Protein AF-A0A424JJY2-F1 (afdb_monomer_lite)

pLDDT: mean 76.97, std 12.21, range [51.88, 91.81]

Foldseek 3Di:
DFWFADPNWIKDWADPDLQDATWIFTADDDDDQQHNDHRDTGDPVCVVVRLVRSVVVVHDPSVRDRDDDPDPPPPPPPPPPDDDDDDDD

Radius of gyration: 24.85 Å; chains: 1; bounding box: 58×22×76 Å

Structure (mmCIF, N/CA/C/O backbone):
data_AF-A0A424JJY2-F1
#
_entry.id   AF-A0A424JJY2-F1
#
loop_
_atom_site.group_PDB
_atom_site.id
_atom_site.type_symbol
_atom_site.label_atom_id
_atom_site.label_alt_id
_atom_site.label_comp_id
_atom_site.label_asym_id
_atom_site.label_entity_id
_atom_site.label_seq_id
_atom_site.pdbx_PDB_ins_code
_atom_site.Cartn_x
_atom_site.Cartn_y
_atom_site.Cartn_z
_atom_site.occupancy
_atom_site.B_iso_or_equiv
_atom_site.auth_seq_id
_atom_site.auth_comp_id
_atom_site.auth_asym_id
_atom_site.auth_atom_id
_atom_site.pdbx_PDB_model_num
ATOM 1 N N . MET A 1 1 ? 7.154 -3.353 3.713 1.00 75.69 1 MET A N 1
ATOM 2 C CA . MET A 1 1 ? 5.730 -3.752 3.613 1.00 75.69 1 MET A CA 1
ATOM 3 C C . MET A 1 1 ? 4.919 -2.603 4.183 1.00 75.69 1 MET A C 1
ATOM 5 O O . MET A 1 1 ? 5.228 -2.186 5.290 1.00 75.69 1 MET A O 1
ATOM 9 N N . VAL A 1 2 ? 3.991 -2.031 3.411 1.00 86.31 2 VAL A N 1
ATOM 10 C CA . VAL A 1 2 ? 3.241 -0.832 3.827 1.00 86.31 2 VAL A CA 1
ATOM 11 C C . VAL A 1 2 ? 1.863 -1.247 4.316 1.00 86.31 2 VAL A C 1
ATOM 13 O O . VAL A 1 2 ? 1.144 -1.932 3.587 1.00 86.31 2 VAL A O 1
ATOM 16 N N . GLU A 1 3 ? 1.505 -0.834 5.528 1.00 90.94 3 GLU A N 1
ATOM 17 C CA . GLU A 1 3 ? 0.184 -1.057 6.106 1.00 90.94 3 GLU A CA 1
ATOM 18 C C . GLU A 1 3 ? -0.475 0.279 6.426 1.00 90.94 3 GLU A C 1
ATOM 20 O O . GLU A 1 3 ? 0.155 1.190 6.956 1.00 90.94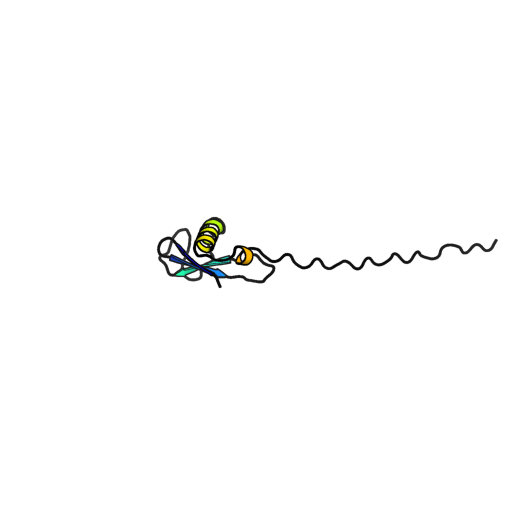 3 GLU A O 1
ATOM 25 N N . VAL A 1 4 ? -1.748 0.404 6.069 1.00 90.62 4 VAL A N 1
ATOM 26 C CA . VAL A 1 4 ? -2.513 1.642 6.197 1.00 90.62 4 VAL A CA 1
ATOM 27 C C . VAL A 1 4 ? -3.844 1.330 6.846 1.00 90.62 4 VAL A C 1
ATOM 29 O O . VAL A 1 4 ?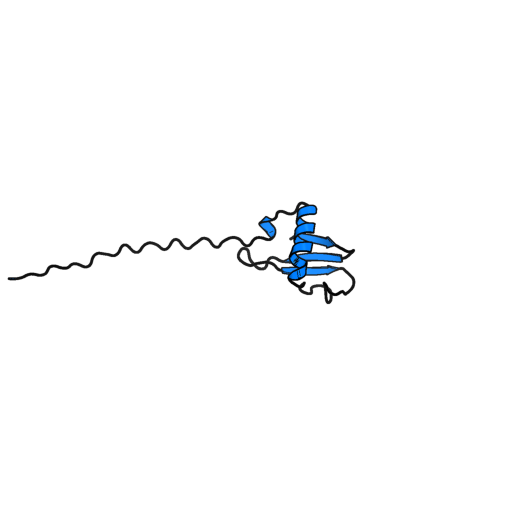 -4.551 0.419 6.410 1.00 90.62 4 VAL A O 1
ATOM 32 N N . LYS A 1 5 ? -4.209 2.113 7.862 1.00 90.00 5 LYS A N 1
ATOM 33 C CA . LYS A 1 5 ? -5.548 2.079 8.447 1.00 90.00 5 LYS A CA 1
ATOM 34 C C . LYS A 1 5 ? -6.397 3.206 7.873 1.00 90.00 5 LYS A C 1
ATOM 36 O O . LYS A 1 5 ? -6.024 4.366 7.981 1.00 90.00 5 LYS A O 1
ATOM 41 N N . HIS A 1 6 ? -7.536 2.864 7.279 1.00 87.25 6 HIS A N 1
ATOM 42 C CA . HIS A 1 6 ? -8.493 3.825 6.729 1.00 87.25 6 HIS A CA 1
ATOM 43 C C . HIS A 1 6 ? -9.924 3.308 6.934 1.00 87.25 6 HIS A C 1
ATOM 45 O O . HIS A 1 6 ? -10.184 2.124 6.719 1.00 87.25 6 HIS A O 1
ATOM 51 N N . ASP A 1 7 ? -10.837 4.168 7.395 1.00 84.25 7 ASP A N 1
ATOM 52 C CA . ASP A 1 7 ? -12.230 3.819 7.741 1.00 84.25 7 ASP A CA 1
ATOM 53 C C . ASP A 1 7 ? -12.374 2.601 8.671 1.00 84.25 7 ASP A C 1
ATOM 55 O O . ASP A 1 7 ? -13.211 1.721 8.456 1.00 84.25 7 ASP A O 1
ATOM 59 N N . ASN A 1 8 ? -11.536 2.525 9.711 1.00 84.25 8 ASN A N 1
ATOM 60 C CA . ASN A 1 8 ? -11.514 1.400 10.654 1.00 84.25 8 ASN A CA 1
ATOM 61 C C . ASN A 1 8 ? -11.235 0.035 9.981 1.00 84.25 8 ASN A C 1
ATOM 63 O O . ASN A 1 8 ? -11.721 -1.009 10.421 1.00 84.25 8 ASN A O 1
ATOM 67 N N . ARG A 1 9 ? -10.475 0.046 8.879 1.00 86.06 9 ARG A N 1
ATOM 68 C CA . ARG A 1 9 ? -9.996 -1.142 8.164 1.00 86.06 9 ARG A CA 1
ATOM 69 C C . ARG A 1 9 ? -8.497 -1.060 7.956 1.00 86.06 9 ARG A C 1
ATOM 71 O O . ARG A 1 9 ? -7.955 0.032 7.803 1.00 86.06 9 ARG A O 1
ATOM 78 N N . THR A 1 10 ? -7.853 -2.215 7.899 1.00 88.94 10 THR A N 1
ATOM 79 C CA . THR A 1 10 ? -6.415 -2.337 7.671 1.00 88.94 10 THR A CA 1
ATOM 80 C C . THR A 1 10 ? -6.166 -2.851 6.263 1.00 88.94 10 THR A C 1
ATOM 82 O O . THR A 1 10 ? -6.680 -3.897 5.860 1.00 88.94 10 THR A O 1
ATOM 85 N N . TYR A 1 11 ? -5.343 -2.120 5.526 1.00 90.19 11 TYR A N 1
ATOM 86 C CA . TYR A 1 11 ? -4.942 -2.410 4.161 1.00 90.19 11 TYR A CA 1
ATOM 87 C C . TYR A 1 11 ? -3.438 -2.626 4.103 1.00 90.19 11 TYR A C 1
ATOM 89 O O . TYR A 1 11 ? -2.683 -1.957 4.802 1.00 90.19 11 TYR A O 1
ATOM 97 N N . ARG A 1 12 ? -2.997 -3.541 3.247 1.00 90.31 12 ARG A N 1
ATOM 98 C CA . ARG A 1 12 ? -1.587 -3.853 3.043 1.00 90.31 12 ARG A CA 1
ATOM 99 C C . ARG A 1 12 ? -1.243 -3.715 1.574 1.00 90.31 12 ARG A C 1
ATOM 101 O O . ARG A 1 12 ? -1.950 -4.228 0.708 1.00 90.31 12 ARG A O 1
ATOM 108 N N . TYR A 1 13 ? -0.144 -3.034 1.302 1.00 90.75 13 TYR A N 1
ATOM 109 C CA . TYR A 1 13 ? 0.432 -2.973 -0.027 1.00 90.75 13 TYR A CA 1
ATOM 110 C C . TYR A 1 13 ? 1.379 -4.155 -0.234 1.00 90.75 13 TYR A C 1
ATOM 112 O O . TYR A 1 13 ? 2.349 -4.343 0.509 1.00 90.75 13 TYR A O 1
ATOM 120 N N . CYS A 1 14 ? 1.094 -4.938 -1.266 1.00 87.19 14 CYS A N 1
ATOM 121 C CA . CYS A 1 14 ? 1.881 -6.078 -1.701 1.00 87.19 14 CYS A CA 1
ATOM 122 C C . CYS A 1 14 ? 2.614 -5.714 -2.992 1.00 87.19 14 CYS A C 1
ATOM 124 O O . CYS A 1 14 ? 2.004 -5.511 -4.042 1.00 87.19 14 CYS A O 1
ATOM 126 N N . ARG A 1 15 ? 3.945 -5.644 -2.920 1.00 83.31 15 ARG A N 1
ATOM 127 C CA . ARG A 1 15 ? 4.799 -5.450 -4.094 1.00 83.31 15 ARG A CA 1
ATOM 128 C C . ARG A 1 15 ? 5.091 -6.821 -4.702 1.00 83.31 15 ARG A C 1
ATOM 130 O O . ARG A 1 15 ? 5.635 -7.676 -4.014 1.00 83.31 15 ARG A O 1
ATOM 137 N N . ASN A 1 16 ? 4.698 -7.032 -5.957 1.00 75.50 16 ASN A N 1
ATOM 138 C CA . ASN A 1 16 ? 4.875 -8.323 -6.633 1.00 75.50 16 ASN A CA 1
ATOM 139 C C . ASN A 1 16 ? 6.327 -8.516 -7.106 1.00 75.50 16 ASN A C 1
ATOM 141 O O . ASN A 1 16 ? 6.902 -9.592 -6.992 1.00 75.50 16 ASN A O 1
ATOM 145 N N . SER A 1 17 ? 6.935 -7.438 -7.603 1.00 75.06 17 SER A N 1
ATOM 146 C CA . SER A 1 17 ? 8.327 -7.374 -8.045 1.00 75.06 17 SER A CA 1
ATOM 147 C C . SER A 1 17 ? 8.804 -5.919 -8.009 1.00 75.06 17 SER A C 1
ATOM 149 O O . SER A 1 17 ? 7.985 -5.000 -8.000 1.00 75.06 17 SER A O 1
ATOM 151 N N . GLU A 1 18 ? 10.116 -5.675 -8.029 1.00 70.31 18 GLU A N 1
ATOM 152 C CA . GLU A 1 18 ? 10.674 -4.312 -8.106 1.00 70.31 18 GLU A CA 1
ATOM 153 C C . GLU A 1 18 ? 10.266 -3.560 -9.385 1.00 70.31 18 GLU A C 1
ATOM 155 O O . GLU A 1 18 ? 10.255 -2.329 -9.400 1.00 70.31 18 GLU A O 1
ATOM 160 N N . TYR A 1 19 ? 9.913 -4.296 -10.442 1.00 70.44 19 TYR A N 1
ATOM 161 C CA . TYR A 1 19 ? 9.598 -3.759 -11.770 1.00 70.44 19 TYR A CA 1
ATOM 162 C C . TYR A 1 19 ? 8.102 -3.754 -12.104 1.00 70.44 19 TYR A C 1
ATOM 164 O O . TYR A 1 19 ? 7.729 -3.313 -13.190 1.00 70.44 19 TYR A O 1
ATOM 172 N N . GLU A 1 20 ? 7.253 -4.271 -11.216 1.00 75.50 20 GLU A N 1
ATOM 173 C CA . GLU A 1 20 ? 5.806 -4.342 -11.419 1.00 75.50 20 GLU A CA 1
ATOM 174 C C . GLU A 1 20 ? 5.072 -3.420 -10.447 1.00 75.50 20 GLU A C 1
ATOM 176 O O . GLU A 1 20 ? 5.521 -3.172 -9.326 1.00 75.50 20 GLU A O 1
ATOM 181 N N . VAL A 1 21 ? 3.914 -2.920 -10.879 1.00 77.06 21 VAL A N 1
ATOM 182 C CA . VAL A 1 21 ? 3.013 -2.166 -10.005 1.00 77.06 21 VAL A CA 1
ATOM 183 C C . VAL A 1 21 ? 2.472 -3.130 -8.948 1.00 77.06 21 VAL A C 1
ATOM 185 O O . VAL A 1 21 ? 1.896 -4.166 -9.283 1.00 77.06 21 VAL A O 1
ATOM 188 N N . GLY A 1 22 ? 2.680 -2.812 -7.670 1.00 85.44 22 GLY A N 1
ATOM 189 C CA . GLY A 1 22 ? 2.115 -3.596 -6.576 1.00 85.44 22 GLY A CA 1
ATOM 190 C C . GLY A 1 22 ? 0.597 -3.447 -6.494 1.00 85.44 22 GLY A C 1
ATOM 191 O O . GLY A 1 22 ? -0.018 -2.609 -7.155 1.00 85.44 22 GLY A O 1
ATOM 192 N N . TYR A 1 23 ? -0.025 -4.269 -5.662 1.00 88.62 23 TYR A N 1
ATOM 193 C CA . TYR A 1 23 ? -1.464 -4.238 -5.438 1.00 88.62 23 TYR A CA 1
ATOM 194 C C . TYR A 1 23 ? -1.776 -4.084 -3.956 1.00 88.62 23 TYR A C 1
ATOM 196 O O . TYR A 1 23 ? -1.025 -4.520 -3.086 1.00 88.62 23 TYR A O 1
ATOM 204 N N . TRP A 1 24 ? -2.912 -3.459 -3.671 1.00 89.88 24 TRP A N 1
ATOM 205 C CA . TRP A 1 24 ? -3.428 -3.361 -2.315 1.00 89.88 24 TRP A CA 1
ATOM 206 C C . TRP A 1 24 ? -4.368 -4.521 -2.016 1.00 89.88 24 TRP A C 1
ATOM 208 O O . TRP A 1 24 ? -5.211 -4.881 -2.846 1.00 89.88 24 TRP A O 1
ATOM 218 N N . ILE A 1 25 ? -4.237 -5.070 -0.814 1.00 90.44 25 ILE A N 1
ATOM 219 C CA . ILE A 1 25 ? -5.145 -6.064 -0.248 1.00 90.44 25 ILE A CA 1
ATOM 220 C C . ILE A 1 25 ? -5.720 -5.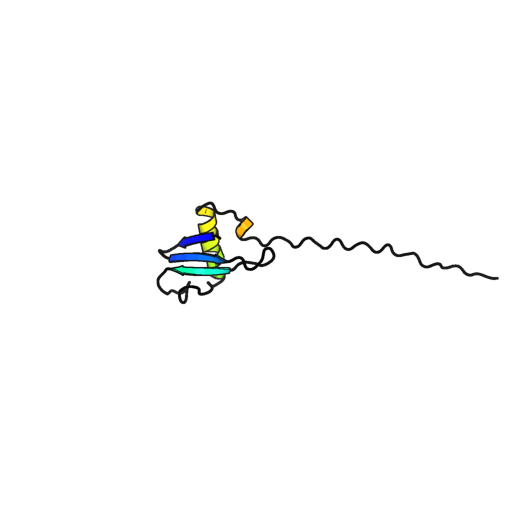549 1.067 1.00 90.44 25 ILE A C 1
ATOM 222 O O . ILE A 1 25 ? -5.045 -4.842 1.815 1.00 90.44 25 ILE A O 1
ATOM 226 N N . GLY A 1 26 ? -6.969 -5.894 1.363 1.00 89.00 26 GLY A N 1
ATOM 227 C CA . GLY A 1 26 ? -7.500 -5.697 2.713 1.00 89.00 26 GLY A CA 1
ATOM 228 C C . GLY A 1 26 ? -7.050 -6.836 3.620 1.00 89.00 26 GLY A C 1
ATOM 229 O O . GLY A 1 26 ? -7.045 -7.987 3.195 1.00 89.00 26 GLY A O 1
ATOM 230 N N . ILE A 1 27 ? -6.662 -6.529 4.851 1.00 88.19 27 ILE A N 1
ATOM 231 C CA . ILE A 1 27 ? -6.228 -7.515 5.851 1.00 88.19 27 ILE A CA 1
ATOM 232 C C . ILE A 1 27 ? -7.309 -7.699 6.906 1.00 88.19 27 ILE A C 1
ATOM 234 O O . ILE A 1 27 ? -7.706 -8.822 7.194 1.00 88.19 27 ILE A O 1
ATOM 238 N N . GLU A 1 28 ? -7.825 -6.594 7.436 1.00 84.56 28 GLU A N 1
ATOM 239 C CA . GLU A 1 28 ? -8.757 -6.609 8.558 1.00 84.56 28 GLU A CA 1
ATOM 240 C C . GLU A 1 28 ? -9.854 -5.566 8.350 1.00 84.56 28 GLU A C 1
ATOM 242 O O . GLU A 1 28 ? -9.588 -4.447 7.907 1.00 84.56 28 GLU A O 1
ATOM 247 N N . GLY A 1 29 ? -11.097 -5.933 8.657 1.00 77.38 29 GLY A N 1
ATOM 248 C CA . GLY A 1 29 ? -12.244 -5.035 8.574 1.00 77.38 29 GLY A CA 1
ATOM 249 C C . GLY A 1 29 ? -13.528 -5.731 8.132 1.00 77.38 29 GLY A C 1
ATOM 250 O O . GLY A 1 29 ? -13.529 -6.876 7.682 1.00 77.38 29 GLY A O 1
ATOM 251 N N . LYS A 1 30 ? -14.653 -5.016 8.241 1.00 72.25 30 LYS A N 1
ATOM 252 C CA . LYS A 1 30 ? -15.943 -5.481 7.709 1.00 72.25 30 LYS A CA 1
ATOM 253 C C . LYS A 1 30 ? -15.962 -5.400 6.178 1.00 72.25 30 LYS A C 1
ATOM 255 O O . LYS A 1 30 ? -15.422 -4.450 5.605 1.00 72.25 30 LYS A O 1
ATOM 260 N N . ARG A 1 31 ? -16.638 -6.366 5.540 1.00 71.25 31 ARG A N 1
ATOM 261 C CA . ARG A 1 31 ? -16.956 -6.373 4.098 1.00 71.25 31 ARG A CA 1
ATOM 262 C C . ARG A 1 31 ? -17.565 -5.039 3.661 1.00 71.25 31 ARG A C 1
ATOM 264 O O . ARG A 1 31 ? -18.426 -4.507 4.359 1.00 71.25 31 ARG A O 1
ATOM 271 N N . ASN A 1 32 ? -17.125 -4.520 2.515 1.00 72.44 32 ASN A N 1
ATOM 272 C CA . ASN A 1 32 ? -17.669 -3.308 1.896 1.00 72.44 32 ASN A CA 1
ATOM 273 C C . ASN A 1 32 ? -17.311 -3.241 0.400 1.00 72.44 32 ASN A C 1
ATOM 275 O O . ASN A 1 32 ? -16.532 -4.053 -0.087 1.00 72.44 32 ASN A O 1
ATOM 279 N N . ASN A 1 33 ? -17.770 -2.205 -0.303 1.00 69.69 33 ASN A N 1
ATOM 280 C CA . ASN A 1 33 ? -17.460 -1.941 -1.714 1.00 69.69 33 ASN A CA 1
ATOM 281 C C . ASN A 1 33 ? -15.950 -1.845 -2.035 1.00 69.69 33 ASN A C 1
ATOM 283 O O . ASN A 1 33 ? -15.548 -2.100 -3.165 1.00 69.69 33 ASN A O 1
ATOM 287 N N . MET A 1 34 ? -15.094 -1.516 -1.056 1.00 65.56 34 MET A N 1
ATOM 288 C CA . MET A 1 34 ? -13.626 -1.499 -1.224 1.00 65.56 34 MET A CA 1
ATOM 289 C C . MET A 1 34 ? -12.965 -2.878 -1.078 1.00 65.56 34 MET A C 1
ATOM 291 O O . MET A 1 34 ? -11.819 -3.054 -1.485 1.00 65.56 34 MET A O 1
ATOM 295 N N . PHE A 1 35 ? -13.641 -3.839 -0.447 1.00 68.56 35 PHE A N 1
ATOM 296 C CA . PHE A 1 35 ? -13.031 -5.068 0.048 1.00 68.56 35 PHE A CA 1
ATOM 297 C C . PHE A 1 35 ? -14.086 -6.170 0.229 1.00 68.56 35 PHE A C 1
ATOM 299 O O . PHE A 1 35 ? -14.918 -6.128 1.140 1.00 68.56 35 PHE A O 1
ATOM 306 N N . ASN A 1 36 ? -14.003 -7.196 -0.622 1.00 67.38 36 ASN A N 1
ATOM 307 C CA . ASN A 1 36 ? -14.901 -8.356 -0.611 1.00 67.38 36 ASN A CA 1
ATOM 308 C C . ASN A 1 36 ? -14.612 -9.369 0.511 1.00 67.38 36 ASN A C 1
ATOM 310 O O . ASN A 1 36 ? -15.327 -10.365 0.610 1.00 67.38 36 ASN A O 1
ATOM 314 N N . GLY A 1 37 ? -13.603 -9.152 1.357 1.00 69.62 37 GLY A N 1
ATOM 315 C CA . GLY A 1 37 ? -13.208 -10.072 2.430 1.00 69.62 37 GLY A CA 1
ATOM 316 C C . GLY A 1 37 ? -11.688 -10.159 2.602 1.00 69.62 37 GLY A C 1
ATOM 317 O O . GLY A 1 37 ? -10.962 -9.753 1.692 1.00 69.62 37 GLY A O 1
ATOM 318 N N . PRO A 1 38 ? -11.193 -10.628 3.766 1.00 72.62 38 PRO A N 1
ATOM 319 C CA . PRO A 1 38 ? -9.770 -10.611 4.122 1.00 72.62 38 PRO A CA 1
ATOM 320 C C . PRO A 1 38 ? -8.907 -11.221 3.019 1.00 72.62 38 PRO A C 1
ATOM 322 O O . PRO A 1 38 ? -9.291 -12.198 2.383 1.00 72.62 38 PRO A O 1
ATOM 325 N N . HIS A 1 39 ? -7.766 -10.587 2.754 1.00 78.81 39 HIS A N 1
ATOM 326 C CA . HIS A 1 39 ? -6.819 -10.909 1.685 1.00 78.81 39 HIS A CA 1
ATOM 327 C C . HIS A 1 39 ? -7.342 -10.739 0.246 1.00 78.81 39 HIS A C 1
ATOM 329 O O . HIS A 1 39 ? -6.665 -11.136 -0.701 1.00 78.81 39 HIS A O 1
ATOM 335 N N . CYS A 1 40 ? -8.497 -10.097 0.039 1.00 81.44 40 CYS A N 1
ATOM 336 C CA . CYS A 1 40 ? -8.965 -9.762 -1.307 1.00 81.44 40 CYS A CA 1
ATOM 337 C C . CYS A 1 40 ? -8.232 -8.549 -1.891 1.00 81.44 40 CYS A C 1
ATOM 339 O O . CYS A 1 40 ? -7.971 -7.557 -1.200 1.00 81.44 40 CYS A O 1
ATOM 341 N N . LYS A 1 41 ? -7.983 -8.612 -3.205 1.00 84.56 41 LYS A N 1
ATOM 342 C CA . LYS A 1 41 ? -7.459 -7.497 -3.997 1.00 84.56 41 LYS A CA 1
ATOM 343 C C . LYS A 1 41 ? -8.463 -6.348 -4.027 1.00 84.56 41 LYS A C 1
ATOM 345 O O . LYS A 1 41 ? -9.645 -6.544 -4.300 1.00 84.56 41 LYS A O 1
ATOM 350 N N . ILE A 1 42 ? -7.960 -5.146 -3.785 1.00 87.31 42 ILE A N 1
ATOM 351 C CA . ILE A 1 42 ? -8.754 -3.920 -3.796 1.00 87.31 42 ILE A CA 1
ATOM 352 C C . ILE A 1 42 ? -8.862 -3.395 -5.235 1.00 87.31 42 ILE A C 1
ATOM 354 O O . ILE A 1 42 ? -7.887 -3.488 -5.993 1.00 87.31 42 ILE A O 1
ATOM 358 N N . PRO A 1 43 ? -10.011 -2.822 -5.632 1.00 87.25 43 PRO A N 1
ATOM 359 C CA . PRO A 1 43 ? -10.149 -2.139 -6.913 1.00 87.25 43 PRO A CA 1
ATOM 360 C C . PRO A 1 43 ? -9.170 -0.960 -7.065 1.00 87.25 43 PRO A C 1
ATOM 362 O O . PRO A 1 43 ? -8.981 -0.171 -6.138 1.00 87.25 43 PRO A O 1
ATOM 365 N N . MET A 1 44 ? -8.591 -0.790 -8.260 1.00 85.94 44 MET A N 1
ATOM 366 C CA . MET A 1 44 ? -7.599 0.265 -8.549 1.00 85.94 44 MET A CA 1
ATOM 367 C C . MET A 1 44 ? -8.098 1.689 -8.257 1.00 85.94 44 MET A C 1
ATOM 369 O O . MET A 1 44 ? -7.299 2.541 -7.880 1.00 85.94 44 MET A O 1
ATOM 373 N N . MET A 1 45 ? -9.408 1.942 -8.361 1.00 86.38 45 MET A N 1
ATOM 374 C CA . MET A 1 45 ? -10.023 3.240 -8.029 1.00 86.38 45 MET A CA 1
ATOM 375 C C . MET A 1 45 ? -9.691 3.725 -6.607 1.00 86.38 45 MET A C 1
ATOM 377 O O . MET A 1 45 ? -9.618 4.926 -6.365 1.00 86.38 45 MET A O 1
ATOM 381 N N . TYR A 1 46 ? -9.430 2.803 -5.678 1.00 86.69 46 TYR A N 1
ATOM 382 C CA . TYR A 1 46 ? -9.122 3.119 -4.286 1.00 86.69 46 TYR A CA 1
ATOM 383 C C . TYR A 1 46 ? -7.620 3.212 -3.991 1.00 86.69 46 TYR A C 1
ATOM 385 O O . TYR A 1 46 ? -7.236 3.605 -2.890 1.00 86.69 46 TYR A O 1
ATOM 393 N N . TYR A 1 47 ? -6.748 2.895 -4.955 1.00 89.19 47 TYR A N 1
ATOM 394 C CA . TYR A 1 47 ? -5.298 2.860 -4.724 1.00 89.19 47 TYR A CA 1
ATOM 395 C C . TYR A 1 47 ? -4.760 4.240 -4.377 1.00 89.19 47 TYR A C 1
ATOM 397 O O . TYR A 1 47 ? -3.931 4.360 -3.483 1.00 89.19 47 TYR A O 1
ATOM 405 N N . ARG A 1 48 ? -5.275 5.285 -5.033 1.00 88.81 48 ARG A N 1
ATOM 406 C CA . ARG A 1 48 ? -4.869 6.668 -4.769 1.00 88.81 48 ARG A CA 1
ATOM 407 C C . ARG A 1 48 ? -5.195 7.100 -3.339 1.00 88.81 48 ARG A C 1
ATOM 409 O O . ARG A 1 48 ? -4.395 7.790 -2.720 1.00 88.81 48 ARG A O 1
ATOM 416 N N . VAL A 1 49 ? -6.342 6.674 -2.808 1.00 90.81 49 VAL A N 1
ATOM 417 C CA . VAL A 1 49 ? -6.753 6.987 -1.430 1.00 90.81 49 VAL A CA 1
ATOM 418 C C . VAL A 1 49 ? -5.795 6.330 -0.436 1.00 90.81 49 VAL A C 1
ATOM 420 O O . VAL A 1 49 ? -5.242 7.007 0.424 1.00 90.81 49 VAL A O 1
ATOM 423 N N . LEU A 1 50 ? -5.523 5.034 -0.616 1.00 90.31 50 LEU A N 1
ATOM 424 C CA . LEU A 1 50 ? -4.611 4.278 0.249 1.00 90.31 50 LEU A CA 1
ATOM 425 C C . LEU A 1 50 ? -3.162 4.766 0.145 1.00 90.31 50 LEU A C 1
ATOM 427 O O . LEU A 1 50 ? -2.457 4.830 1.148 1.00 90.31 50 LEU A O 1
ATOM 431 N N . GLN A 1 51 ? -2.727 5.154 -1.053 1.00 90.94 51 GLN A N 1
ATOM 432 C CA . GLN A 1 51 ? -1.411 5.740 -1.276 1.00 90.94 51 GLN A CA 1
ATOM 433 C C . GLN A 1 51 ? -1.279 7.091 -0.569 1.00 90.94 51 GLN A C 1
ATOM 435 O O . GLN A 1 51 ? -0.278 7.318 0.099 1.00 90.94 51 GLN A O 1
ATOM 440 N N . ASN A 1 52 ? -2.281 7.968 -0.662 1.00 91.81 52 ASN A N 1
ATOM 441 C CA . ASN A 1 52 ? -2.265 9.247 0.047 1.00 91.81 52 ASN A CA 1
ATOM 442 C C . ASN A 1 52 ? -2.204 9.051 1.565 1.00 91.81 52 ASN A C 1
ATOM 444 O O . ASN A 1 52 ? -1.427 9.726 2.232 1.00 91.81 52 ASN A O 1
ATOM 448 N N . GLU A 1 53 ? -2.971 8.108 2.109 1.00 91.62 53 GLU A N 1
ATOM 449 C CA . GLU A 1 53 ? -2.910 7.776 3.535 1.00 91.62 53 GLU A CA 1
ATOM 450 C C . GLU A 1 53 ? -1.543 7.199 3.932 1.00 91.62 53 GLU A C 1
ATOM 452 O O . GLU A 1 53 ? -0.981 7.597 4.949 1.00 91.62 53 GLU A O 1
ATOM 457 N N . ALA A 1 54 ? -0.930 6.357 3.095 1.00 90.69 54 ALA A N 1
ATOM 458 C CA . ALA A 1 54 ? 0.440 5.904 3.327 1.00 90.69 54 ALA A CA 1
ATOM 459 C C . ALA A 1 54 ? 1.442 7.072 3.355 1.00 90.69 54 ALA A C 1
ATOM 461 O O . ALA A 1 54 ? 2.289 7.141 4.242 1.00 90.69 54 ALA A O 1
ATOM 462 N N . LEU A 1 55 ? 1.330 8.018 2.418 1.00 90.69 55 LEU A N 1
ATOM 463 C CA . LEU A 1 55 ? 2.178 9.213 2.395 1.00 90.69 55 LEU A CA 1
ATOM 464 C C . LEU A 1 55 ? 1.973 10.071 3.655 1.00 90.69 55 LEU A C 1
ATOM 466 O O . LEU A 1 55 ? 2.947 10.568 4.214 1.00 90.69 55 LEU A O 1
ATOM 470 N N . ARG A 1 56 ? 0.730 10.200 4.147 1.00 89.56 56 ARG A N 1
ATOM 471 C CA . ARG A 1 56 ? 0.416 10.909 5.405 1.00 89.56 56 ARG A CA 1
ATOM 472 C C . ARG A 1 56 ? 1.010 10.228 6.635 1.00 89.56 56 ARG A C 1
ATOM 474 O O . ARG A 1 56 ? 1.406 10.919 7.566 1.00 89.56 56 ARG A O 1
ATOM 481 N N . LEU A 1 57 ? 1.095 8.899 6.630 1.00 88.31 57 LEU A N 1
ATOM 482 C CA . LEU A 1 57 ? 1.749 8.110 7.679 1.00 88.31 57 LEU A CA 1
ATOM 483 C C . LEU A 1 57 ? 3.288 8.151 7.597 1.00 88.31 57 LEU A C 1
ATOM 485 O O . LEU A 1 57 ? 3.955 7.582 8.457 1.00 88.31 57 LEU A O 1
ATOM 489 N N . GLY A 1 58 ? 3.858 8.821 6.588 1.00 87.62 58 GLY A N 1
ATOM 490 C CA . GLY A 1 58 ? 5.303 8.977 6.413 1.00 87.62 58 GLY A CA 1
ATOM 491 C C . GLY A 1 58 ? 5.961 7.909 5.537 1.00 87.62 58 GLY A C 1
ATOM 492 O O . GLY A 1 58 ? 7.188 7.853 5.465 1.00 87.62 58 GLY A O 1
ATOM 493 N N . TYR A 1 59 ? 5.188 7.064 4.847 1.00 88.19 59 TYR A N 1
ATOM 494 C CA . TYR A 1 59 ? 5.758 6.127 3.879 1.00 88.19 59 TYR A CA 1
ATOM 495 C C . TYR A 1 59 ? 6.265 6.861 2.633 1.00 88.19 59 TYR A C 1
ATOM 497 O O . TYR A 1 59 ? 5.666 7.828 2.167 1.00 88.19 59 TYR A O 1
ATOM 505 N N . SER A 1 60 ? 7.365 6.374 2.053 1.00 84.75 60 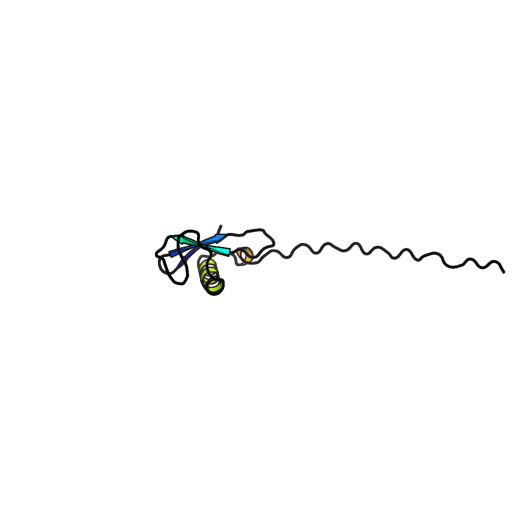SER A N 1
ATOM 506 C CA . SER A 1 60 ? 7.945 6.973 0.850 1.00 84.75 60 SER A CA 1
ATOM 507 C C . SER A 1 60 ? 7.133 6.643 -0.401 1.00 84.75 60 SER A C 1
ATOM 509 O O . SER A 1 60 ? 6.754 5.493 -0.633 1.00 84.75 60 SER A O 1
ATOM 511 N N . ILE A 1 61 ? 6.964 7.631 -1.284 1.00 82.69 61 ILE A N 1
ATOM 512 C CA . ILE A 1 61 ? 6.316 7.436 -2.586 1.00 82.69 61 ILE A CA 1
ATOM 513 C C . ILE A 1 61 ? 7.048 6.405 -3.462 1.00 82.69 61 ILE A C 1
ATOM 515 O O . ILE A 1 61 ? 6.429 5.728 -4.284 1.00 82.69 61 ILE A O 1
ATOM 519 N N . THR A 1 62 ? 8.357 6.233 -3.246 1.00 80.38 62 THR A N 1
ATOM 520 C CA . THR A 1 62 ? 9.204 5.267 -3.963 1.00 80.38 62 THR A CA 1
ATOM 521 C C . THR A 1 62 ? 8.806 3.815 -3.711 1.00 80.38 62 THR A C 1
ATOM 523 O O . THR A 1 62 ? 9.167 2.943 -4.500 1.00 80.38 62 THR A O 1
ATOM 526 N N . GLU A 1 63 ? 8.034 3.533 -2.660 1.00 76.81 63 GLU A N 1
ATOM 527 C CA . GLU A 1 63 ? 7.485 2.200 -2.401 1.00 76.81 63 GLU A CA 1
ATOM 528 C C . GLU A 1 63 ? 6.390 1.813 -3.406 1.00 76.81 63 GLU A C 1
ATOM 530 O O . GLU A 1 63 ? 6.192 0.632 -3.693 1.00 76.81 63 GLU A O 1
ATOM 535 N N . PHE A 1 64 ? 5.716 2.799 -4.000 1.00 79.06 64 PHE A N 1
ATOM 536 C CA . PHE A 1 64 ? 4.587 2.586 -4.912 1.00 79.06 64 PHE A CA 1
ATOM 537 C C . PHE A 1 64 ? 4.968 2.713 -6.387 1.00 79.06 64 PHE A C 1
ATOM 539 O O . PHE A 1 64 ? 4.253 2.215 -7.253 1.00 79.06 64 PHE A O 1
ATOM 546 N N . ILE A 1 65 ? 6.098 3.360 -6.682 1.00 76.81 65 ILE A N 1
ATOM 547 C CA . ILE A 1 65 ? 6.578 3.547 -8.051 1.00 76.81 65 ILE A CA 1
ATOM 548 C C . ILE A 1 65 ? 7.402 2.313 -8.457 1.00 76.81 65 ILE A C 1
ATOM 550 O O . ILE A 1 65 ? 8.347 1.956 -7.746 1.00 76.81 65 ILE A O 1
ATOM 554 N N . PRO A 1 66 ? 7.076 1.621 -9.564 1.00 74.81 66 PRO A N 1
ATOM 555 C CA . PRO A 1 66 ? 7.931 0.556 -10.080 1.00 74.81 66 PRO A CA 1
ATOM 556 C C . PRO A 1 66 ? 9.278 1.141 -10.517 1.00 74.81 66 PRO A C 1
ATOM 558 O O . PRO A 1 66 ? 9.328 2.210 -11.128 1.00 74.81 66 PRO A O 1
ATOM 561 N N . LYS A 1 67 ? 10.385 0.449 -10.225 1.00 72.56 67 LYS A N 1
ATOM 562 C CA . LYS A 1 67 ? 11.694 0.866 -10.737 1.00 72.56 67 LYS A CA 1
ATOM 563 C C . LYS A 1 67 ? 11.682 0.735 -12.258 1.00 72.56 67 LYS A C 1
ATOM 565 O O . LYS A 1 67 ? 11.317 -0.315 -12.792 1.00 72.56 67 LYS A O 1
ATOM 570 N N . SER A 1 68 ? 12.120 1.777 -12.960 1.00 66.62 68 SER A N 1
ATOM 571 C CA . SER A 1 68 ? 12.392 1.676 -14.393 1.00 66.62 68 SER A CA 1
ATOM 572 C C . SER A 1 68 ? 13.425 0.573 -14.610 1.00 66.62 68 SER A C 1
ATOM 574 O O . SER A 1 68 ? 14.491 0.585 -13.990 1.00 66.62 68 SER A O 1
ATOM 576 N N . LYS A 1 69 ? 13.101 -0.415 -15.457 1.00 62.44 69 LYS A N 1
ATOM 577 C CA . LYS A 1 69 ? 14.063 -1.460 -15.828 1.00 62.44 69 LYS A CA 1
ATOM 578 C C . LYS A 1 69 ? 15.314 -0.767 -16.372 1.00 62.44 69 LYS A C 1
ATOM 580 O O . LYS A 1 69 ? 15.156 0.142 -17.188 1.00 62.44 69 LYS A O 1
ATOM 585 N N . PRO A 1 70 ? 16.529 -1.173 -15.961 1.00 60.03 70 PRO A N 1
ATOM 586 C CA . PRO A 1 70 ? 17.732 -0.644 -16.575 1.00 60.03 70 PRO A CA 1
ATOM 587 C C . PRO A 1 70 ? 17.637 -0.942 -18.068 1.00 60.03 70 PRO A C 1
ATOM 589 O O . PRO A 1 70 ? 17.521 -2.103 -18.478 1.00 60.03 70 PRO A O 1
ATOM 592 N N . GLU A 1 71 ? 17.585 0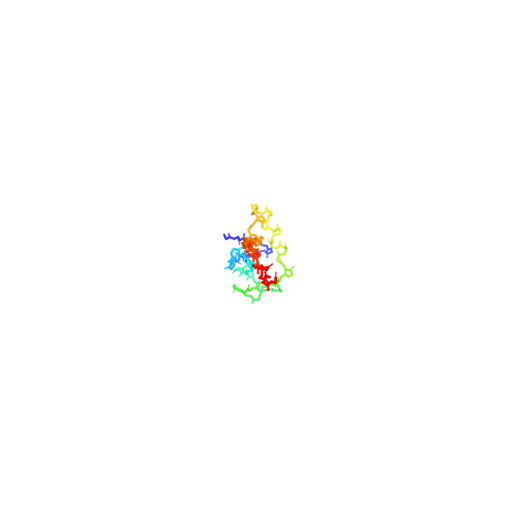.117 -18.870 1.00 60.59 71 GLU A N 1
ATOM 593 C CA . GLU A 1 71 ? 17.538 0.004 -20.315 1.00 60.59 71 GLU A CA 1
ATOM 594 C C . GLU A 1 71 ? 18.776 -0.798 -20.710 1.00 60.59 71 GLU A C 1
ATOM 596 O O . GLU A 1 71 ? 19.905 -0.402 -20.409 1.00 60.59 71 GLU A O 1
ATOM 601 N N . LYS A 1 72 ? 18.582 -1.995 -21.282 1.00 59.19 72 LYS A N 1
ATOM 602 C CA . LYS A 1 72 ? 19.702 -2.784 -21.795 1.00 59.19 72 LYS A CA 1
ATOM 603 C C . LYS A 1 72 ? 20.388 -1.891 -22.814 1.00 59.19 72 LYS A C 1
ATOM 605 O O . LYS A 1 72 ? 19.856 -1.735 -23.911 1.00 59.19 72 LYS A O 1
ATOM 610 N N . ILE A 1 73 ? 21.531 -1.312 -22.442 1.00 59.97 73 ILE A N 1
ATOM 611 C CA . ILE A 1 73 ? 22.389 -0.534 -23.330 1.00 59.97 73 ILE A CA 1
ATOM 612 C C . ILE A 1 73 ? 22.618 -1.433 -24.537 1.00 59.97 73 ILE A C 1
ATOM 614 O O . ILE A 1 73 ? 23.351 -2.426 -24.467 1.00 59.97 73 ILE A O 1
ATOM 618 N N . LYS A 1 74 ? 21.898 -1.155 -25.628 1.00 57.22 74 LYS A N 1
ATOM 619 C CA . LYS A 1 74 ? 22.080 -1.861 -26.885 1.00 57.22 74 LYS A CA 1
ATOM 620 C C . LYS A 1 74 ? 23.510 -1.545 -27.272 1.00 57.22 74 LYS A C 1
ATOM 622 O O . LYS A 1 74 ? 23.794 -0.427 -27.690 1.00 57.22 74 LYS A O 1
ATOM 627 N N . LYS A 1 75 ? 24.417 -2.512 -27.090 1.00 57.31 75 LYS A N 1
ATOM 628 C CA . LYS A 1 75 ? 25.753 -2.462 -27.682 1.00 57.31 75 LYS A CA 1
ATOM 629 C C . LYS A 1 75 ? 25.525 -2.139 -29.150 1.00 57.31 75 LYS A C 1
ATOM 631 O O . LYS A 1 75 ? 24.992 -2.973 -29.883 1.00 57.31 75 LYS A O 1
ATOM 636 N N . ILE A 1 76 ? 25.849 -0.911 -29.543 1.00 59.25 76 ILE A N 1
ATOM 637 C CA . ILE A 1 76 ? 25.849 -0.481 -30.931 1.00 59.25 76 ILE A CA 1
ATOM 638 C C . ILE A 1 76 ? 26.831 -1.436 -31.601 1.00 59.25 76 ILE A C 1
ATOM 640 O O . ILE A 1 76 ? 28.042 -1.319 -31.431 1.00 59.25 76 ILE A O 1
ATOM 644 N N . ARG A 1 77 ? 26.309 -2.469 -32.272 1.00 56.84 77 ARG A N 1
ATOM 645 C CA . ARG A 1 77 ? 27.106 -3.318 -33.150 1.00 56.84 77 ARG A CA 1
ATOM 646 C C . ARG A 1 77 ? 27.637 -2.358 -34.198 1.00 56.84 77 ARG A C 1
ATOM 648 O O . ARG A 1 77 ? 26.888 -1.944 -35.081 1.00 56.84 77 ARG A O 1
ATOM 655 N N . ALA A 1 78 ? 28.896 -1.953 -34.044 1.00 62.97 78 ALA A N 1
ATOM 656 C CA . ALA A 1 78 ? 29.620 -1.214 -35.056 1.00 62.97 78 ALA A CA 1
ATOM 657 C C . ALA A 1 78 ? 29.385 -1.951 -36.376 1.00 62.97 78 ALA A C 1
ATOM 659 O O . ALA A 1 78 ? 29.751 -3.123 -36.510 1.00 62.97 78 ALA A O 1
ATOM 660 N N . LYS A 1 79 ? 28.681 -1.302 -37.312 1.00 61.25 79 LYS A N 1
ATOM 661 C CA . LYS A 1 79 ? 28.546 -1.792 -38.681 1.00 61.25 79 LYS A CA 1
ATOM 662 C C . LYS A 1 79 ? 29.968 -1.935 -39.209 1.00 61.25 79 LYS A C 1
ATOM 664 O O . LYS A 1 79 ? 30.606 -0.947 -39.562 1.00 61.25 79 LYS A O 1
ATOM 669 N N . LYS A 1 80 ? 30.480 -3.164 -39.211 1.00 62.69 80 LYS A N 1
ATOM 670 C CA . LYS A 1 80 ? 31.710 -3.532 -39.902 1.00 62.69 80 LYS A CA 1
ATOM 671 C C . LYS A 1 80 ? 31.438 -3.188 -41.368 1.00 62.69 80 LYS A C 1
ATOM 673 O O . LYS A 1 80 ? 30.616 -3.853 -41.993 1.00 62.69 80 LYS A O 1
ATOM 678 N N . LYS A 1 81 ? 32.009 -2.085 -41.869 1.00 59.75 81 LYS A N 1
ATOM 679 C CA . LYS A 1 81 ? 31.915 -1.712 -43.287 1.00 59.75 81 LYS A CA 1
ATOM 680 C C . LYS A 1 81 ? 32.421 -2.916 -44.082 1.00 59.75 81 LYS A C 1
ATOM 682 O O . LYS A 1 81 ? 33.581 -3.300 -43.946 1.00 59.75 81 LYS A O 1
ATOM 687 N N . ALA A 1 82 ? 31.520 -3.574 -44.805 1.00 61.03 82 ALA A N 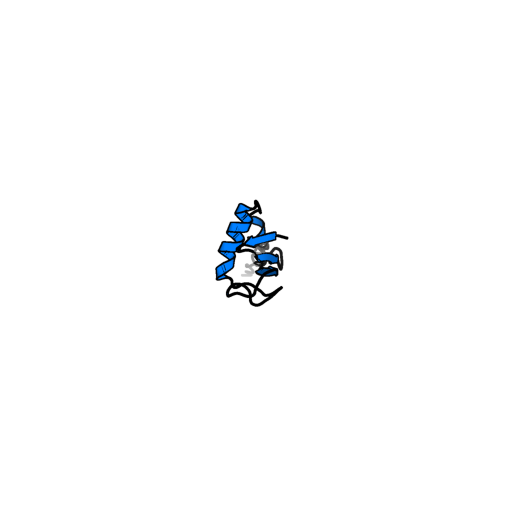1
ATOM 688 C CA . ALA A 1 82 ? 31.875 -4.673 -45.682 1.00 61.03 82 ALA A CA 1
ATOM 689 C C . ALA A 1 82 ? 32.787 -4.128 -46.789 1.00 61.03 82 ALA A C 1
ATOM 691 O O . ALA A 1 82 ? 32.523 -3.068 -47.354 1.00 61.03 82 ALA A O 1
ATOM 692 N N . LYS A 1 83 ? 33.890 -4.844 -47.022 1.00 60.03 83 LYS A N 1
ATOM 693 C CA . LYS A 1 83 ? 34.868 -4.613 -48.087 1.00 60.03 83 LYS A CA 1
ATOM 694 C C . LYS A 1 83 ? 34.153 -4.510 -49.436 1.00 60.03 83 LYS A C 1
ATOM 696 O O . LYS A 1 83 ? 33.397 -5.410 -49.784 1.00 60.03 83 LYS A O 1
ATOM 701 N N . GLY A 1 84 ? 34.440 -3.458 -50.192 1.00 58.78 84 GLY A N 1
ATOM 702 C CA . GLY A 1 84 ? 33.951 -3.293 -51.555 1.00 58.78 84 GLY A CA 1
ATOM 703 C C . GLY A 1 84 ? 34.978 -2.570 -52.413 1.00 58.78 84 GLY A C 1
ATOM 704 O O . GLY A 1 84 ? 34.898 -1.356 -52.542 1.00 58.78 84 GLY A O 1
ATOM 705 N N . SER A 1 85 ? 35.929 -3.326 -52.964 1.00 57.72 85 SER A N 1
ATOM 706 C CA . SER A 1 85 ? 36.605 -3.022 -54.233 1.00 57.72 85 SER A CA 1
ATOM 707 C C . SER A 1 85 ? 37.492 -4.207 -54.639 1.00 57.72 85 SER A C 1
ATOM 709 O O . SER A 1 85 ? 38.655 -4.309 -54.263 1.00 57.72 85 SER A O 1
ATOM 711 N N . ILE A 1 86 ? 36.920 -5.139 -55.402 1.00 58.38 86 ILE A N 1
ATOM 712 C CA . ILE A 1 86 ? 37.688 -5.929 -56.368 1.00 58.38 86 ILE A CA 1
ATOM 713 C C . ILE A 1 86 ? 37.444 -5.234 -57.703 1.00 58.38 86 ILE A C 1
ATOM 715 O O . ILE A 1 86 ? 36.319 -5.227 -58.191 1.00 58.38 86 ILE A O 1
ATOM 719 N N . SER A 1 87 ? 38.483 -4.608 -58.246 1.00 54.88 87 SER A N 1
ATOM 720 C CA . SER A 1 87 ? 38.539 -4.191 -59.643 1.00 54.88 87 SER A CA 1
ATOM 721 C C . SER A 1 87 ? 39.850 -4.726 -60.193 1.00 54.88 87 SER A C 1
ATOM 723 O O . SER A 1 87 ? 40.913 -4.196 -59.886 1.00 54.88 87 SER A O 1
ATOM 725 N N . ILE A 1 88 ? 39.752 -5.826 -60.930 1.00 53.91 88 ILE A N 1
ATOM 726 C CA . ILE A 1 88 ? 40.774 -6.292 -61.866 1.00 53.91 88 ILE A CA 1
ATOM 727 C C . ILE A 1 88 ? 40.242 -5.883 -63.235 1.00 53.91 88 ILE A C 1
ATOM 729 O O . ILE A 1 88 ? 39.379 -6.562 -63.786 1.00 53.91 88 ILE A O 1
ATOM 733 N N . PHE A 1 89 ? 40.693 -4.722 -63.692 1.00 51.88 89 PHE A N 1
ATOM 734 C CA . PHE A 1 89 ? 40.736 -4.298 -65.085 1.00 51.88 89 PHE A CA 1
ATOM 735 C C . PHE A 1 89 ? 42.009 -3.476 -65.245 1.00 51.88 89 PHE A C 1
ATOM 737 O O . PHE A 1 89 ? 42.275 -2.658 -64.331 1.00 51.88 89 PHE A O 1
#

Sequence (89 aa):
MVEVKHDNRTYRYCRNSEYEVGYWIGIEGKRNNMFNGPHCKIPMMYYRVLQNEALRLGYSITEFIPKSKPEKIKKIRAKKKAKGSISIF

Secondary structure (DSSP, 8-state):
-EEEEETTEEEEEE---TTS--EEEEEES--BTTBSSTTPBPPGGGHHHHHHHHHHTT--GGGTSPPPPP-------------------